Protein AF-A0AB35MHR2-F1 (afdb_monomer_lite)

Structure (mmCIF, N/CA/C/O backbone):
data_AF-A0AB35MHR2-F1
#
_entry.id   AF-A0AB35MHR2-F1
#
loop_
_atom_site.group_PDB
_atom_site.id
_atom_site.type_symbol
_atom_site.label_atom_id
_atom_site.label_alt_id
_atom_site.label_comp_id
_atom_site.label_asym_id
_atom_site.label_entity_id
_atom_site.label_seq_id
_atom_site.pdbx_PDB_ins_code
_atom_site.Cartn_x
_atom_site.Cartn_y
_atom_site.Cartn_z
_atom_site.occupancy
_atom_site.B_iso_or_equiv
_atom_site.auth_seq_id
_atom_site.auth_comp_id
_atom_site.auth_asym_id
_atom_site.auth_atom_id
_atom_site.pdbx_PDB_model_num
ATOM 1 N N . MET A 1 1 ? 18.363 1.655 -2.086 1.00 45.06 1 MET A N 1
ATOM 2 C CA . MET A 1 1 ? 17.324 0.652 -2.369 1.00 45.06 1 MET A CA 1
ATOM 3 C C . MET A 1 1 ? 16.116 1.112 -1.586 1.00 45.06 1 MET A C 1
ATOM 5 O O . MET A 1 1 ? 16.171 1.113 -0.364 1.00 45.06 1 MET A O 1
ATOM 9 N N . GLN A 1 2 ? 15.167 1.758 -2.257 1.00 47.62 2 GLN A N 1
ATOM 10 C CA . GLN A 1 2 ? 13.875 2.049 -1.648 1.00 47.62 2 GLN A CA 1
ATOM 11 C C . GLN A 1 2 ? 12.905 1.093 -2.329 1.00 47.62 2 GLN A C 1
ATOM 13 O O . GLN A 1 2 ? 12.540 1.331 -3.475 1.00 47.62 2 GLN A O 1
ATOM 18 N N . ASP A 1 3 ? 12.604 -0.020 -1.665 1.00 63.78 3 ASP A N 1
ATOM 19 C CA . ASP A 1 3 ? 11.613 -1.005 -2.094 1.00 63.78 3 ASP A CA 1
ATOM 20 C C . ASP A 1 3 ? 10.228 -0.405 -1.832 1.00 63.78 3 ASP A C 1
ATOM 22 O O . ASP A 1 3 ? 9.630 -0.574 -0.768 1.00 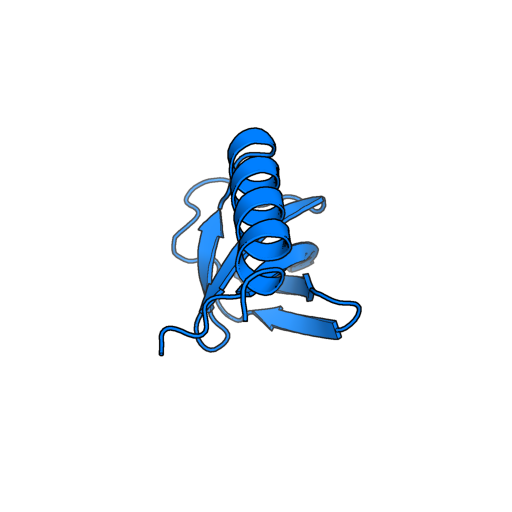63.78 3 ASP A O 1
ATOM 26 N N . THR A 1 4 ? 9.809 0.455 -2.757 1.00 73.81 4 THR A N 1
ATOM 27 C CA . THR A 1 4 ? 8.455 0.994 -2.808 1.00 73.81 4 THR A CA 1
ATOM 28 C C . THR A 1 4 ? 7.740 0.302 -3.956 1.00 73.81 4 THR A C 1
ATOM 30 O O . THR A 1 4 ? 8.193 0.372 -5.100 1.00 73.81 4 THR A O 1
ATOM 33 N N . GLU A 1 5 ? 6.622 -0.338 -3.655 1.00 82.44 5 GLU A N 1
ATOM 34 C CA . GLU A 1 5 ? 5.851 -1.145 -4.588 1.00 82.44 5 GLU A CA 1
ATOM 35 C C . GLU A 1 5 ? 4.507 -0.476 -4.869 1.00 82.44 5 GLU A C 1
ATOM 37 O O . GLU A 1 5 ? 3.872 0.099 -3.984 1.00 82.44 5 GLU A O 1
ATOM 42 N N . LEU A 1 6 ? 4.087 -0.505 -6.134 1.00 85.81 6 LEU A N 1
ATOM 43 C CA . LEU A 1 6 ? 2.782 0.002 -6.540 1.00 85.81 6 LEU A CA 1
ATOM 44 C C . LEU A 1 6 ? 1.768 -1.124 -6.366 1.00 85.81 6 LEU A C 1
ATOM 46 O O . LEU A 1 6 ? 1.867 -2.140 -7.053 1.00 85.81 6 LEU A O 1
ATOM 50 N N . ALA A 1 7 ? 0.784 -0.935 -5.496 1.00 87.19 7 ALA A N 1
ATOM 51 C CA . ALA A 1 7 ? -0.238 -1.940 -5.253 1.00 87.19 7 ALA A CA 1
ATOM 52 C C . ALA A 1 7 ? -1.635 -1.349 -5.423 1.00 87.19 7 ALA A C 1
ATOM 54 O O . ALA A 1 7 ? -1.878 -0.170 -5.158 1.00 87.19 7 ALA A O 1
ATOM 55 N N . LYS A 1 8 ? -2.564 -2.175 -5.894 1.00 88.12 8 LYS A N 1
ATOM 56 C CA . LYS A 1 8 ? -3.961 -1.795 -6.069 1.00 88.12 8 LYS A CA 1
ATOM 57 C C . LYS A 1 8 ? -4.787 -2.329 -4.912 1.00 88.12 8 LYS A C 1
ATOM 59 O O . LYS A 1 8 ? -4.715 -3.513 -4.608 1.00 88.12 8 LYS A O 1
ATOM 64 N N . VAL A 1 9 ? -5.613 -1.490 -4.307 1.00 87.81 9 VAL A N 1
ATOM 65 C CA . VAL A 1 9 ? -6.532 -1.899 -3.245 1.00 87.81 9 VAL A CA 1
ATOM 66 C C . VAL A 1 9 ? -7.602 -2.815 -3.833 1.00 87.81 9 VAL A C 1
ATOM 68 O O . VAL A 1 9 ? -8.340 -2.428 -4.743 1.00 87.81 9 VAL A O 1
ATOM 71 N N . VAL A 1 10 ? -7.684 -4.036 -3.313 1.00 90.88 10 VAL A N 1
ATOM 72 C CA . VAL A 1 10 ? -8.683 -5.039 -3.714 1.00 90.88 10 VAL A CA 1
ATOM 73 C C . VAL A 1 10 ? -9.712 -5.300 -2.619 1.00 90.88 10 VAL A C 1
ATOM 75 O O . VAL A 1 10 ? -10.826 -5.714 -2.929 1.00 90.88 10 VAL A O 1
ATOM 78 N N . GLU A 1 11 ? -9.377 -5.008 -1.362 1.00 87.88 11 GLU A N 1
ATOM 79 C CA . GLU A 1 11 ? -10.283 -5.125 -0.221 1.00 87.88 11 GLU A CA 1
ATOM 80 C C . GLU A 1 11 ? -9.938 -4.078 0.842 1.00 87.88 11 GLU A C 1
ATOM 82 O O . GLU A 1 11 ? -8.769 -3.750 1.041 1.00 87.88 11 GLU A O 1
ATOM 87 N N . VAL A 1 12 ? -10.949 -3.560 1.538 1.00 83.75 12 VAL A N 1
ATOM 88 C CA . VAL A 1 12 ? -10.779 -2.590 2.629 1.00 83.75 12 VAL A CA 1
ATOM 89 C C . VAL A 1 12 ? -11.564 -3.087 3.834 1.00 83.75 12 VAL A C 1
ATOM 91 O O . VAL A 1 12 ? -12.766 -3.348 3.738 1.00 83.75 12 VAL A O 1
ATOM 94 N N . HIS A 1 13 ? -10.895 -3.225 4.975 1.00 80.44 13 HIS A N 1
ATOM 95 C CA . HIS A 1 13 ? -11.513 -3.608 6.235 1.00 80.44 13 HIS A CA 1
ATOM 96 C C . HIS A 1 13 ? -11.798 -2.372 7.091 1.00 80.44 13 HIS A C 1
ATOM 98 O O . HIS A 1 13 ? -10.981 -1.465 7.218 1.00 80.44 13 HIS A O 1
ATOM 104 N N . GLN A 1 14 ? -12.939 -2.389 7.782 1.00 68.94 14 GLN A N 1
ATOM 105 C CA . GLN A 1 14 ? -13.367 -1.323 8.704 1.00 68.94 14 GLN A CA 1
ATOM 106 C C . GLN A 1 14 ? -12.485 -1.194 9.963 1.00 68.94 14 GLN A C 1
ATOM 108 O O . GLN A 1 14 ? -12.687 -0.296 10.771 1.00 68.94 14 GLN A O 1
ATOM 113 N N . ASP A 1 15 ? -11.519 -2.097 10.130 1.00 72.00 15 ASP A N 1
ATOM 114 C CA . ASP A 1 15 ? -10.573 -2.164 11.248 1.00 72.00 15 ASP A CA 1
ATOM 115 C C . ASP A 1 15 ? -9.278 -1.365 10.976 1.00 72.00 15 ASP A C 1
ATOM 117 O O . ASP A 1 15 ? -8.337 -1.433 11.757 1.00 72.00 15 ASP A O 1
ATOM 121 N N . GLY A 1 16 ? -9.206 -0.638 9.849 1.00 70.50 16 GLY A N 1
ATOM 122 C CA . GLY A 1 16 ? -8.023 0.135 9.430 1.00 70.50 16 GLY A CA 1
ATOM 123 C C . GLY A 1 16 ? -7.017 -0.644 8.573 1.00 70.50 16 GLY A C 1
ATOM 124 O O . GLY A 1 16 ? -5.979 -0.104 8.194 1.00 70.50 16 GLY A O 1
ATOM 125 N N . ARG A 1 17 ? -7.343 -1.898 8.240 1.00 78.44 17 ARG A N 1
ATOM 126 C CA . ARG A 1 17 ? -6.549 -2.790 7.385 1.00 78.44 17 ARG A CA 1
ATOM 127 C C . ARG A 1 17 ? -7.081 -2.803 5.959 1.00 78.44 17 ARG A C 1
ATOM 129 O O . ARG A 1 17 ? -8.283 -2.670 5.747 1.00 78.44 17 ARG A O 1
ATOM 136 N N . ALA A 1 18 ? -6.216 -3.040 4.984 1.00 85.38 18 ALA A N 1
ATOM 137 C CA . ALA A 1 18 ? -6.624 -3.239 3.596 1.00 85.38 18 ALA A CA 1
ATOM 138 C C . ALA A 1 18 ? -5.806 -4.346 2.938 1.00 85.38 18 ALA A C 1
ATOM 140 O O . ALA A 1 18 ? -4.654 -4.576 3.298 1.00 85.38 18 ALA A O 1
ATOM 141 N N . VAL A 1 19 ? -6.403 -5.020 1.958 1.00 87.75 19 VAL A N 1
ATOM 142 C CA . VAL A 1 19 ? -5.702 -5.979 1.106 1.00 87.75 19 VAL A CA 1
ATOM 143 C C . VAL A 1 19 ? -5.395 -5.296 -0.213 1.00 87.75 19 VAL A C 1
ATOM 145 O O . VAL A 1 19 ? -6.287 -4.770 -0.889 1.00 87.75 19 VAL A O 1
ATOM 148 N N . VAL A 1 20 ? -4.124 -5.325 -0.586 1.00 88.50 20 VAL A N 1
ATOM 149 C CA . VAL A 1 20 ? -3.619 -4.773 -1.838 1.00 88.50 20 VAL A CA 1
ATOM 150 C C . VAL A 1 20 ? -3.053 -5.885 -2.714 1.00 88.50 20 VAL A C 1
ATOM 152 O O . VAL A 1 20 ? -2.592 -6.908 -2.217 1.00 88.50 20 VAL A O 1
ATOM 155 N N . GLU A 1 21 ? -3.112 -5.703 -4.028 1.00 88.69 21 GLU A N 1
ATOM 156 C CA . GLU A 1 21 ? -2.594 -6.639 -5.022 1.00 88.69 21 GLU A CA 1
ATOM 157 C C . GLU A 1 21 ? -1.555 -5.941 -5.911 1.00 88.69 21 GLU A C 1
ATOM 159 O O . GLU A 1 21 ? -1.829 -4.881 -6.483 1.00 88.69 21 GLU A O 1
ATOM 164 N N . HIS A 1 22 ? -0.367 -6.531 -6.037 1.00 85.25 22 HIS A N 1
ATOM 165 C CA . HIS A 1 22 ? 0.703 -6.095 -6.939 1.00 85.25 22 HIS A CA 1
ATOM 166 C C . HIS A 1 22 ? 1.351 -7.323 -7.586 1.00 85.25 22 HIS A C 1
ATOM 168 O O . HIS A 1 22 ? 1.563 -8.330 -6.922 1.00 85.25 22 HIS A O 1
ATOM 174 N N . ASP A 1 23 ? 1.604 -7.284 -8.896 1.00 79.00 23 ASP A N 1
ATOM 175 C CA . ASP A 1 23 ? 2.209 -8.400 -9.656 1.00 79.00 23 ASP A CA 1
ATOM 176 C C . ASP A 1 23 ? 1.527 -9.782 -9.454 1.00 79.00 23 ASP A C 1
ATOM 178 O O . ASP A 1 23 ? 2.130 -10.840 -9.597 1.00 79.00 23 ASP A O 1
ATOM 182 N N . GLY A 1 24 ? 0.234 -9.793 -9.097 1.00 82.31 24 GLY A N 1
ATOM 183 C CA . GLY A 1 24 ? -0.520 -11.011 -8.768 1.00 82.31 24 GLY A CA 1
ATOM 184 C C . GLY A 1 24 ? -0.298 -11.554 -7.347 1.00 82.31 24 GLY A C 1
ATOM 185 O O . GLY A 1 24 ? -0.909 -12.559 -6.979 1.00 82.31 24 GLY A O 1
ATOM 186 N N . MET A 1 25 ? 0.529 -10.895 -6.536 1.00 83.94 25 MET A N 1
ATOM 187 C CA . MET A 1 25 ? 0.670 -11.133 -5.101 1.00 83.94 25 MET A CA 1
ATOM 188 C C . MET A 1 25 ? -0.303 -10.255 -4.319 1.00 83.94 25 MET A C 1
ATOM 190 O O . MET A 1 25 ? -0.519 -9.095 -4.660 1.00 83.94 25 MET A O 1
ATOM 194 N N . ARG A 1 26 ? -0.902 -10.821 -3.267 1.00 88.81 26 ARG A N 1
ATOM 195 C CA . ARG A 1 26 ? -1.801 -10.104 -2.356 1.00 88.81 26 ARG A CA 1
ATOM 196 C C . ARG A 1 26 ? -1.129 -9.929 -1.008 1.00 88.81 26 ARG A C 1
ATOM 198 O O . ARG A 1 26 ? -0.691 -10.918 -0.424 1.00 88.81 26 ARG A O 1
ATOM 205 N N . GLU A 1 27 ? -1.111 -8.700 -0.518 1.00 86.75 27 GLU A N 1
ATOM 206 C CA . GLU A 1 27 ? -0.523 -8.337 0.767 1.00 86.75 27 GLU A CA 1
ATOM 207 C C . GLU A 1 27 ? -1.554 -7.598 1.632 1.00 86.75 27 GLU A C 1
ATOM 209 O O . GLU A 1 27 ? -2.328 -6.778 1.136 1.00 86.75 27 GLU A O 1
ATOM 214 N N . GLU A 1 28 ? -1.595 -7.920 2.927 1.00 83.94 28 GLU A N 1
ATOM 215 C CA . GLU A 1 28 ? -2.395 -7.185 3.912 1.00 83.94 28 GLU A CA 1
ATOM 216 C C . GLU A 1 28 ? -1.542 -6.043 4.467 1.00 83.94 28 GLU A C 1
ATOM 218 O O . GLU A 1 28 ? -0.514 -6.282 5.102 1.00 83.94 28 GLU A O 1
ATOM 223 N N . VAL A 1 29 ? -1.978 -4.806 4.242 1.00 82.50 29 VAL A N 1
ATOM 224 C CA . VAL A 1 29 ? -1.331 -3.613 4.788 1.00 82.50 29 VAL A CA 1
ATOM 225 C C . VAL A 1 29 ? -2.061 -3.167 6.050 1.00 82.50 29 VAL A C 1
ATOM 227 O O . VAL A 1 29 ? -3.290 -3.055 6.090 1.00 82.50 29 VAL A O 1
ATOM 230 N N . LEU A 1 30 ? -1.276 -2.954 7.107 1.00 62.91 30 LEU A N 1
ATOM 231 C CA . LEU A 1 30 ? -1.776 -2.798 8.474 1.00 62.91 30 LEU A CA 1
ATOM 232 C C . LEU A 1 30 ? -2.316 -1.401 8.784 1.00 62.91 30 LEU A C 1
ATOM 234 O O . LEU A 1 30 ? -3.072 -1.258 9.739 1.00 62.91 30 LEU A O 1
ATOM 238 N N . GLU A 1 31 ? -1.927 -0.380 8.019 1.00 63.75 31 GLU A N 1
ATOM 239 C CA . GLU A 1 31 ? -2.324 0.987 8.331 1.00 63.75 31 GLU A CA 1
ATOM 240 C C . GLU A 1 31 ? -2.396 1.866 7.079 1.00 63.75 31 GLU A C 1
ATOM 242 O O . GLU A 1 31 ? -1.405 2.064 6.375 1.00 63.75 31 GLU A O 1
ATOM 247 N N . LEU A 1 32 ? -3.584 2.421 6.834 1.00 63.16 32 LEU A N 1
ATOM 248 C CA . LEU A 1 32 ? -3.841 3.474 5.847 1.00 63.16 32 LEU A CA 1
ATOM 249 C C . LEU A 1 32 ? -3.739 4.879 6.480 1.00 63.16 32 LEU A C 1
ATOM 251 O O . LEU A 1 32 ? -4.375 5.813 6.004 1.00 63.16 32 LEU A O 1
ATOM 255 N N . SER A 1 33 ? -2.951 5.037 7.555 1.00 54.59 33 SER A N 1
ATOM 256 C CA . SER A 1 33 ? -2.861 6.247 8.406 1.00 54.59 33 SER A CA 1
ATOM 257 C C . SER A 1 33 ? -2.610 7.570 7.669 1.00 54.59 33 SER A C 1
ATOM 259 O O . SER A 1 33 ? -2.784 8.631 8.257 1.00 54.59 33 SER A O 1
ATOM 26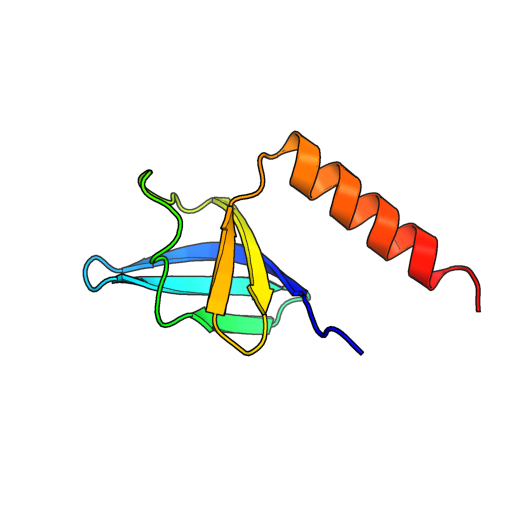1 N N . PHE A 1 34 ? -2.171 7.533 6.410 1.00 52.53 34 PHE A N 1
ATOM 262 C CA . PHE A 1 34 ? -1.865 8.721 5.610 1.00 52.53 34 PHE A CA 1
ATOM 263 C C . PHE A 1 34 ? -2.951 9.103 4.603 1.00 52.53 34 PHE A C 1
ATOM 265 O O . PHE A 1 34 ? -2.797 10.099 3.896 1.00 52.53 34 PHE A O 1
ATOM 272 N N . VAL A 1 35 ? -4.044 8.343 4.533 1.00 52.75 35 VAL A N 1
ATOM 273 C CA . VAL A 1 35 ? -5.177 8.664 3.670 1.00 52.75 35 VAL A CA 1
ATOM 274 C C . VAL A 1 35 ? -6.325 9.134 4.556 1.00 52.75 35 VAL A C 1
ATOM 276 O O . VAL A 1 35 ? -7.154 8.355 5.004 1.00 52.75 35 VAL A O 1
ATOM 279 N N . ASP A 1 36 ? -6.358 10.441 4.815 1.00 51.16 36 ASP A N 1
ATOM 280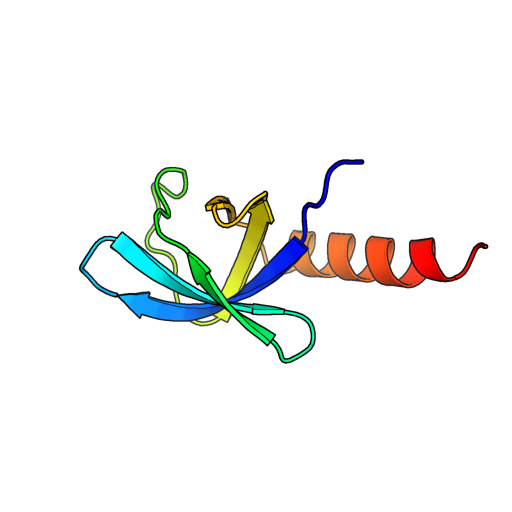 C CA . ASP A 1 36 ? -7.469 11.160 5.472 1.00 51.16 36 ASP A CA 1
ATOM 281 C C . ASP A 1 36 ? -8.802 11.060 4.682 1.00 51.16 36 ASP A C 1
ATOM 283 O O . ASP A 1 36 ? -9.832 11.579 5.105 1.00 51.16 36 ASP A O 1
ATOM 287 N N . GLU A 1 37 ? -8.792 10.401 3.520 1.00 54.88 37 GLU A N 1
ATOM 288 C CA . GLU A 1 37 ? -9.938 10.163 2.646 1.00 54.88 37 GLU A CA 1
ATOM 289 C C . GLU A 1 37 ? -10.212 8.656 2.557 1.00 54.88 37 GLU A C 1
ATOM 291 O O . GLU A 1 37 ? -9.278 7.877 2.369 1.00 54.88 37 GLU A O 1
ATOM 296 N N . ASP A 1 38 ? -11.483 8.253 2.667 1.00 64.69 38 ASP A N 1
ATOM 297 C CA . ASP A 1 38 ? -11.949 6.875 2.476 1.00 64.69 38 ASP A CA 1
ATOM 298 C C . ASP A 1 38 ? -11.263 6.222 1.261 1.00 64.69 38 ASP A C 1
ATOM 300 O O . ASP A 1 38 ? -11.547 6.560 0.111 1.00 64.69 38 ASP A O 1
ATOM 304 N N . ILE A 1 39 ? -10.326 5.301 1.510 1.00 72.88 39 ILE A N 1
ATOM 305 C CA . ILE A 1 39 ? -9.762 4.470 0.447 1.00 72.88 39 ILE A CA 1
ATOM 306 C C . ILE A 1 39 ? -10.851 3.521 -0.031 1.00 72.88 39 ILE A C 1
ATOM 308 O O . ILE A 1 39 ? -11.504 2.844 0.768 1.00 72.88 39 ILE A O 1
ATOM 312 N N . GLU A 1 40 ? -11.014 3.440 -1.346 1.00 77.00 40 GLU A N 1
ATOM 313 C CA . GLU A 1 40 ? -11.993 2.558 -1.959 1.00 77.00 40 GLU A CA 1
ATOM 314 C C . GLU A 1 40 ? -11.304 1.390 -2.666 1.00 77.00 40 GLU A C 1
ATOM 316 O O . GLU A 1 40 ? -10.157 1.458 -3.116 1.00 77.00 40 GLU A O 1
ATOM 321 N N . VAL A 1 41 ? -12.029 0.279 -2.797 1.00 85.50 41 VAL A N 1
ATOM 322 C CA . VAL A 1 41 ? -11.581 -0.830 -3.640 1.00 85.50 41 VAL A CA 1
ATOM 323 C C . VAL A 1 41 ? -11.422 -0.318 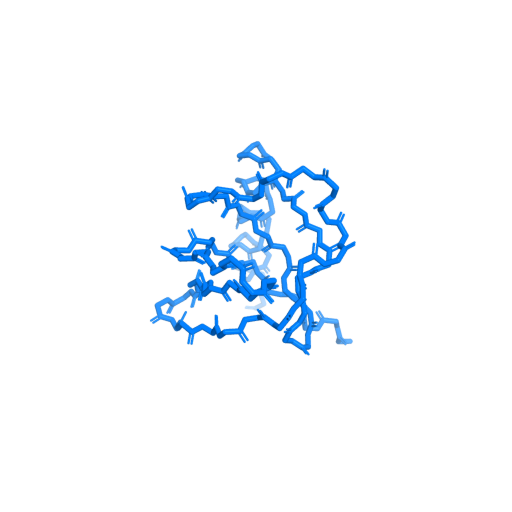-5.070 1.00 85.50 41 VAL A C 1
ATOM 325 O O . VAL A 1 41 ? -12.377 0.151 -5.686 1.00 85.50 41 VAL A O 1
ATOM 328 N N . GLY A 1 42 ? -10.216 -0.445 -5.617 1.00 84.19 42 GLY A N 1
ATOM 329 C CA . GLY A 1 42 ? -9.869 0.074 -6.934 1.00 84.19 42 GLY A CA 1
ATOM 330 C C . GLY A 1 42 ? -8.814 1.175 -6.924 1.00 84.19 42 GLY A C 1
ATOM 331 O O . GLY A 1 42 ? -8.201 1.384 -7.976 1.00 84.19 42 GLY A O 1
ATOM 332 N N . ASP A 1 43 ? -8.575 1.819 -5.780 1.00 83.25 43 ASP A N 1
ATOM 333 C CA . ASP A 1 43 ? -7.519 2.819 -5.626 1.00 83.25 43 ASP A CA 1
ATOM 334 C C . ASP A 1 43 ? -6.121 2.212 -5.750 1.00 83.25 43 ASP A C 1
ATOM 336 O O . ASP A 1 43 ? -5.896 1.022 -5.517 1.00 83.25 43 ASP A O 1
ATOM 340 N N . TRP A 1 44 ? -5.163 3.058 -6.112 1.00 85.44 44 TRP A N 1
ATOM 341 C CA . TRP A 1 44 ? -3.754 2.693 -6.166 1.00 85.44 44 TRP A CA 1
ATOM 342 C C . TRP A 1 44 ? -3.018 3.324 -4.998 1.00 85.44 44 TRP A C 1
ATOM 344 O O . TRP A 1 44 ? -3.219 4.495 -4.685 1.00 85.44 44 TRP A O 1
ATOM 354 N N . VAL A 1 45 ? -2.134 2.560 -4.371 1.00 84.06 45 VAL A N 1
ATOM 355 C CA . VAL A 1 45 ? -1.325 3.018 -3.245 1.00 84.06 45 VAL A CA 1
ATOM 356 C C . VAL A 1 45 ? 0.135 2.652 -3.450 1.00 84.06 45 VAL A C 1
ATOM 358 O O . VAL A 1 45 ? 0.471 1.660 -4.101 1.00 84.06 45 VAL A O 1
ATOM 361 N N . LEU A 1 46 ? 1.010 3.469 -2.876 1.00 83.75 46 LEU A N 1
ATOM 362 C CA . LEU A 1 46 ? 2.415 3.133 -2.713 1.00 83.75 46 LEU A CA 1
ATOM 363 C C . LEU A 1 46 ? 2.586 2.377 -1.403 1.00 83.75 46 LEU A C 1
ATOM 365 O O . LEU A 1 46 ? 2.294 2.913 -0.334 1.00 83.75 46 LEU A O 1
ATOM 369 N N . VAL A 1 47 ? 3.082 1.150 -1.497 1.00 81.62 47 VAL A N 1
ATOM 370 C CA . VAL A 1 47 ? 3.429 0.310 -0.356 1.00 81.62 47 VAL A CA 1
ATOM 371 C C . VAL A 1 47 ? 4.930 0.380 -0.143 1.00 81.62 47 VAL A C 1
ATOM 373 O O . VAL A 1 47 ? 5.712 0.263 -1.082 1.00 81.62 47 VAL A O 1
ATOM 376 N N . LYS A 1 48 ? 5.354 0.588 1.098 1.00 81.12 48 LYS A N 1
ATOM 377 C CA . LYS A 1 48 ? 6.760 0.585 1.482 1.00 81.12 48 LYS A CA 1
ATOM 378 C C . LYS A 1 48 ? 6.921 -0.191 2.774 1.00 81.12 48 LYS A C 1
ATOM 380 O O . LYS A 1 48 ? 6.371 0.202 3.799 1.00 81.12 48 LYS A O 1
ATOM 385 N N . ALA A 1 49 ? 7.693 -1.276 2.720 1.00 77.38 49 ALA A N 1
ATOM 386 C CA . ALA A 1 49 ? 7.929 -2.160 3.862 1.00 77.38 49 ALA A CA 1
ATOM 387 C C . ALA A 1 49 ? 6.631 -2.649 4.553 1.00 77.38 49 ALA A C 1
ATOM 389 O O . ALA A 1 49 ? 6.586 -2.722 5.780 1.00 77.38 49 ALA A O 1
ATOM 390 N N . GLY A 1 50 ? 5.577 -2.942 3.776 1.00 73.62 50 GLY A N 1
ATOM 391 C CA . GLY A 1 50 ? 4.274 -3.401 4.284 1.00 73.62 50 GLY A CA 1
ATOM 392 C C . GLY A 1 50 ? 3.316 -2.296 4.751 1.00 73.62 50 GLY A C 1
ATOM 393 O O . GLY A 1 50 ? 2.273 -2.587 5.336 1.00 73.62 50 GLY A O 1
ATOM 394 N N . PHE A 1 51 ? 3.650 -1.023 4.509 1.00 74.88 51 PHE A N 1
ATOM 395 C CA . PHE A 1 51 ? 2.813 0.124 4.872 1.00 74.88 51 PHE A CA 1
ATOM 396 C C . PHE A 1 51 ? 2.399 0.923 3.642 1.00 74.88 51 PHE A C 1
ATOM 398 O O . PHE A 1 51 ? 3.245 1.284 2.822 1.00 74.88 51 PHE A O 1
ATOM 405 N N . ALA A 1 52 ? 1.111 1.251 3.541 1.00 77.19 52 ALA A N 1
ATOM 406 C CA . ALA A 1 52 ? 0.626 2.191 2.542 1.00 77.19 52 ALA A CA 1
ATOM 407 C C . ALA A 1 52 ? 1.027 3.614 2.955 1.00 77.19 52 ALA A C 1
ATOM 409 O O . ALA A 1 52 ? 0.561 4.137 3.966 1.00 77.19 52 ALA A O 1
ATOM 410 N N . ILE A 1 53 ? 1.921 4.230 2.186 1.00 76.31 53 ILE A N 1
ATOM 411 C CA . ILE A 1 53 ? 2.472 5.555 2.499 1.00 76.31 53 ILE A CA 1
ATOM 412 C C . ILE A 1 53 ? 1.730 6.690 1.791 1.00 76.31 53 ILE A C 1
ATOM 414 O O . ILE A 1 53 ? 1.685 7.797 2.316 1.00 76.31 53 ILE A O 1
ATOM 418 N N . GLU A 1 54 ? 1.162 6.437 0.610 1.00 76.56 54 GLU A N 1
ATOM 419 C CA . GLU A 1 54 ? 0.493 7.464 -0.193 1.00 76.56 54 GLU A CA 1
ATOM 420 C C . GLU A 1 54 ? -0.559 6.842 -1.122 1.00 76.56 54 GLU A C 1
ATOM 422 O O . GLU A 1 54 ? -0.300 5.813 -1.755 1.00 76.56 54 GLU A O 1
ATOM 427 N N . ARG A 1 55 ? -1.734 7.482 -1.225 1.00 79.00 55 ARG A N 1
ATOM 428 C CA . ARG A 1 55 ? -2.745 7.173 -2.247 1.00 79.00 55 ARG A CA 1
ATOM 429 C C . ARG A 1 55 ? -2.396 7.892 -3.544 1.00 79.00 55 ARG A C 1
ATOM 431 O O . ARG A 1 55 ? -2.216 9.107 -3.568 1.00 79.00 55 ARG A O 1
ATOM 438 N N . LEU A 1 56 ? -2.377 7.143 -4.633 1.00 79.94 56 LEU A N 1
ATOM 439 C CA . LEU A 1 56 ? -2.149 7.649 -5.972 1.00 79.94 56 LEU A CA 1
ATOM 440 C C . LEU A 1 56 ? -3.476 7.860 -6.688 1.00 79.94 56 LEU A C 1
ATOM 442 O O . LEU A 1 56 ? -4.329 6.978 -6.729 1.00 79.94 56 LEU A O 1
ATOM 446 N N . THR A 1 57 ? -3.613 9.006 -7.349 1.00 79.12 57 THR A N 1
ATOM 447 C CA . THR A 1 57 ? -4.708 9.194 -8.304 1.00 79.12 57 THR A CA 1
ATOM 448 C C . THR A 1 57 ? -4.514 8.271 -9.510 1.00 79.12 57 THR A C 1
ATOM 450 O O . THR A 1 57 ? -3.379 7.944 -9.858 1.00 79.12 57 THR A O 1
ATOM 453 N N . ASP A 1 58 ? -5.587 7.902 -10.223 1.00 75.56 58 ASP A N 1
ATOM 454 C CA . ASP A 1 58 ? -5.492 7.076 -11.448 1.00 75.56 58 ASP A CA 1
ATOM 455 C C . ASP A 1 58 ? -4.458 7.630 -12.452 1.00 75.56 58 ASP A C 1
ATOM 457 O O . ASP A 1 58 ? -3.720 6.875 -13.088 1.00 75.56 58 ASP A O 1
ATOM 461 N N . ARG A 1 59 ? -4.331 8.961 -12.542 1.00 79.38 59 ARG A N 1
ATOM 462 C CA . ARG A 1 59 ? -3.342 9.612 -13.410 1.00 79.38 59 ARG A CA 1
ATOM 463 C C . ARG A 1 59 ? -1.906 9.364 -12.945 1.00 79.38 59 ARG A C 1
ATOM 465 O O . ARG A 1 59 ? -1.040 9.101 -13.780 1.00 79.38 59 ARG A O 1
ATOM 472 N N . ASP A 1 60 ? -1.651 9.483 -11.648 1.00 79.88 60 ASP A N 1
ATOM 473 C CA . ASP A 1 60 ? -0.310 9.328 -11.081 1.00 79.88 60 ASP A CA 1
ATOM 474 C C . ASP A 1 60 ? 0.088 7.851 -11.012 1.00 79.88 60 ASP A C 1
ATOM 476 O O . ASP A 1 60 ? 1.209 7.511 -11.383 1.00 79.88 60 ASP A O 1
ATOM 480 N N . ALA A 1 61 ? -0.855 6.961 -10.692 1.00 79.94 61 ALA A N 1
ATOM 481 C CA . ALA A 1 61 ? -0.674 5.514 -10.760 1.00 79.94 61 ALA A CA 1
ATOM 482 C C . ALA A 1 61 ? -0.269 5.058 -12.165 1.00 79.94 61 ALA A C 1
ATOM 484 O O . ALA A 1 61 ? 0.707 4.330 -12.323 1.00 79.94 61 ALA A O 1
ATOM 485 N N . ARG A 1 62 ? -0.954 5.543 -13.211 1.00 78.62 62 ARG A N 1
ATOM 486 C CA . ARG A 1 62 ? -0.589 5.240 -14.606 1.00 78.62 62 ARG A CA 1
ATOM 487 C C . ARG A 1 62 ? 0.779 5.786 -14.985 1.00 78.62 62 ARG A C 1
ATOM 489 O O . ARG A 1 62 ? 1.504 5.119 -15.719 1.00 78.62 62 ARG A O 1
ATOM 496 N N . ARG A 1 63 ? 1.129 6.989 -14.517 1.00 80.19 63 ARG A N 1
ATOM 497 C CA . ARG A 1 63 ? 2.450 7.575 -14.772 1.00 80.19 63 ARG A CA 1
ATOM 498 C C . ARG A 1 63 ? 3.542 6.729 -14.128 1.00 80.19 63 ARG A C 1
ATOM 500 O O . ARG A 1 63 ? 4.472 6.349 -14.826 1.00 80.19 63 ARG A O 1
ATOM 507 N N . LEU A 1 64 ? 3.401 6.413 -12.843 1.00 78.81 64 LEU A N 1
ATOM 508 C CA . LEU A 1 64 ? 4.379 5.631 -12.091 1.00 78.81 64 LEU A CA 1
ATOM 509 C C . LEU A 1 64 ? 4.489 4.205 -12.623 1.00 78.81 64 LEU A C 1
ATOM 511 O O . LEU A 1 64 ? 5.598 3.720 -12.805 1.00 78.81 64 LEU A O 1
ATOM 515 N N . LEU A 1 65 ? 3.369 3.559 -12.959 1.00 77.88 65 LEU A N 1
ATOM 516 C CA . LEU A 1 65 ? 3.374 2.250 -13.609 1.00 77.88 65 LEU A CA 1
ATOM 517 C C . LEU A 1 65 ? 4.124 2.302 -14.946 1.00 77.88 65 LEU A C 1
ATOM 519 O O . LEU A 1 65 ? 4.961 1.449 -15.220 1.00 77.88 65 LEU A O 1
ATOM 523 N N . HIS A 1 66 ? 3.867 3.321 -15.768 1.00 77.19 66 HIS A N 1
ATOM 524 C CA . HIS A 1 66 ? 4.571 3.502 -17.035 1.00 77.19 66 HIS A CA 1
ATOM 525 C C . HIS A 1 66 ? 6.070 3.770 -16.828 1.00 77.19 66 HIS A C 1
ATOM 527 O O . HIS A 1 66 ? 6.895 3.180 -17.517 1.00 77.19 66 HIS A O 1
ATOM 533 N N . GLU A 1 67 ? 6.445 4.618 -15.870 1.00 74.12 67 GLU A N 1
ATOM 534 C CA . GLU A 1 67 ? 7.847 4.892 -15.528 1.00 74.12 67 GLU A CA 1
ATOM 535 C C . GLU A 1 67 ? 8.563 3.655 -14.983 1.00 74.12 67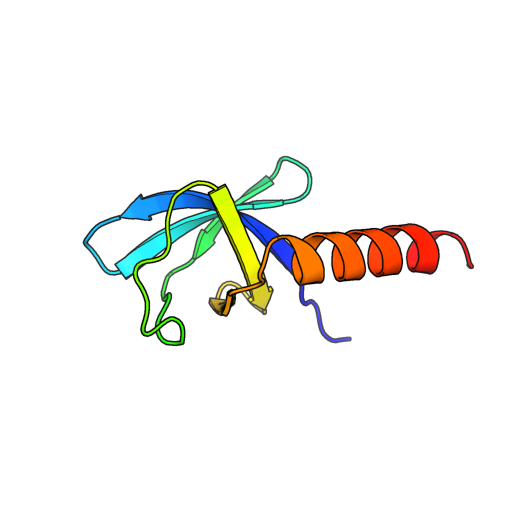 GLU A C 1
ATOM 537 O O . GLU A 1 67 ? 9.702 3.397 -15.364 1.00 74.12 67 GLU A O 1
ATOM 542 N N . HIS A 1 68 ? 7.890 2.857 -14.156 1.00 69.38 68 HIS A N 1
ATOM 543 C CA . HIS A 1 68 ? 8.424 1.615 -13.612 1.00 69.38 68 HIS A CA 1
ATOM 544 C C . HIS A 1 68 ? 8.633 0.568 -14.717 1.00 69.38 68 HIS A C 1
ATOM 546 O O . HIS A 1 68 ? 9.723 0.016 -14.845 1.00 69.38 68 HIS A O 1
ATOM 552 N N . LEU A 1 69 ? 7.640 0.365 -15.592 1.00 65.44 69 LEU A N 1
ATOM 553 C CA . LEU A 1 69 ? 7.734 -0.560 -16.728 1.00 65.44 69 LEU A CA 1
ATOM 554 C C . LEU A 1 69 ? 8.800 -0.140 -17.754 1.00 65.44 69 LEU A C 1
ATOM 556 O O . LEU A 1 69 ? 9.480 -0.990 -18.324 1.00 65.44 69 LEU A O 1
ATOM 560 N N . VAL A 1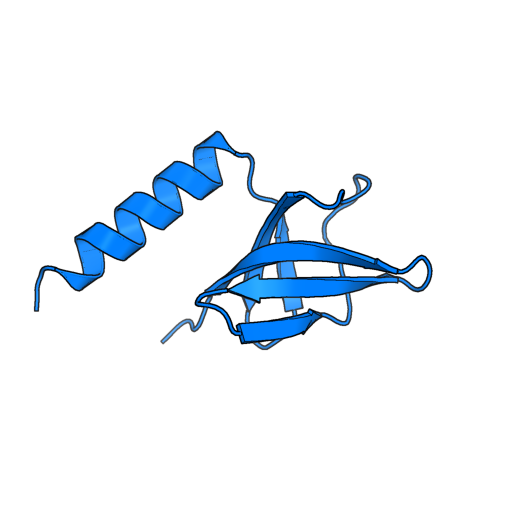 70 ? 8.965 1.163 -17.998 1.00 65.56 70 VAL A N 1
ATOM 561 C CA . VAL A 1 70 ? 9.963 1.685 -18.948 1.00 65.56 70 VAL A CA 1
ATOM 562 C C . VAL A 1 70 ? 11.363 1.739 -18.327 1.00 65.56 70 VAL A C 1
ATOM 564 O O . VAL A 1 70 ? 12.351 1.538 -19.034 1.00 65.56 70 VAL A O 1
ATOM 567 N N . GLY A 1 71 ? 11.470 1.970 -17.017 1.00 56.75 71 GLY A N 1
ATOM 568 C CA . GLY A 1 71 ? 12.736 1.975 -16.281 1.00 56.75 71 GLY A CA 1
ATOM 569 C C . GLY A 1 71 ? 13.397 0.598 -16.203 1.00 56.75 71 GLY A C 1
ATOM 570 O O . GLY A 1 71 ? 14.613 0.507 -16.319 1.00 56.75 71 GLY A O 1
ATOM 571 N N . GLN A 1 72 ? 12.601 -0.472 -16.112 1.00 51.53 72 GLN A N 1
ATOM 572 C CA . GLN A 1 72 ? 13.072 -1.867 -16.115 1.00 51.53 72 GLN A CA 1
ATOM 573 C C . GLN A 1 72 ? 13.574 -2.343 -17.498 1.00 51.53 72 GLN A C 1
ATOM 575 O O . GLN A 1 72 ? 14.183 -3.401 -17.604 1.00 51.53 72 GLN A O 1
ATOM 580 N N . ALA A 1 73 ? 13.340 -1.576 -18.572 1.00 51.50 73 ALA A N 1
ATOM 581 C CA . ALA A 1 73 ? 13.756 -1.918 -19.938 1.00 51.50 73 ALA A CA 1
ATOM 582 C C . ALA A 1 73 ? 15.130 -1.335 -20.338 1.00 51.50 73 ALA A C 1
ATOM 584 O O . ALA A 1 73 ? 15.520 -1.406 -21.507 1.00 51.50 73 ALA A O 1
ATOM 585 N N . LYS A 1 74 ? 15.860 -0.728 -19.393 1.00 41.88 74 LYS A N 1
ATOM 586 C CA . LYS A 1 74 ? 17.219 -0.210 -19.598 1.00 41.88 74 LYS A CA 1
ATOM 587 C C . LYS A 1 74 ? 18.203 -0.747 -18.558 1.00 41.88 74 LYS A C 1
ATOM 589 O O . LYS A 1 74 ? 18.810 0.046 -17.846 1.00 41.88 74 LYS A O 1
ATOM 594 N N . GLU A 1 75 ? 18.413 -2.058 -18.539 1.00 40.59 75 GLU A N 1
ATOM 595 C CA . GLU A 1 75 ? 19.670 -2.670 -18.075 1.00 40.59 75 GLU A CA 1
ATOM 596 C C . GLU A 1 75 ? 20.092 -3.801 -19.017 1.00 40.59 75 GLU A C 1
ATOM 598 O O . GLU A 1 75 ? 19.212 -4.592 -19.429 1.00 40.59 75 GLU A O 1
#

Foldseek 3Di:
DFPKFKWFFQADDPQQWTWTDGPNDIAIARHPPQPPDDDDHGWIFIDTPSHGDDTDDPVRSVVVVVCVVVVVVPD

pLDDT: mean 74.33, std 12.66, range [40.59, 90.88]

Sequence (75 aa):
MQDTELAKVVEVHQDGRAVVEHDGMREEVLELSFVDEDIEVGDWVLVKAGFAIERLTDRDARRLLHEHLVGQAKE

Radius of gyration: 12.33 Å; chains: 1; bounding box: 33×22×31 Å

Secondary structure (DSSP, 8-state):
---EEEEEEEEE-TTS-EEEEETTEEEEES--TT--S---TT-EEEEETTEEEEEEPHHHHHHHHHHHHHHTT--

InterPro domains:
  IPR001109 Hydrogenase expression/formation protein, HupF/HypC [PF01455] (7-65)

Organism: NCBI:txid3051663